Protein AF-A0A1I6Q5L4-F1 (afdb_monomer_lite)

Radius of gyration: 26.26 Å; chains: 1; bounding box: 76×42×52 Å

Foldseek 3Di:
DDDDDDDDDDDDDDDDDPQPPPPDPVVVCCCVVVVDDSDDDDPVPDDPVVVVVVVVVVVVVVVVVVVVVVVVVVVVVD

Secondary structure (DSSP, 8-state):
----------------------SSHHHHHHHHHH----SPPPGGGS-HHHHHHHHHHHHHHHHHHHHHHHHHHHHHH-

pLDDT: mean 72.75, std 19.59, range [35.38, 97.31]

Structure (mmCIF, N/CA/C/O backbone):
data_AF-A0A1I6Q5L4-F1
#
_entry.id   AF-A0A1I6Q5L4-F1
#
loop_
_atom_site.group_PDB
_atom_site.id
_atom_site.type_symbol
_atom_site.label_atom_id
_atom_site.label_alt_id
_atom_site.label_comp_id
_atom_site.label_asym_id
_atom_site.label_entity_id
_atom_site.label_seq_id
_atom_site.pdbx_PDB_ins_code
_atom_site.Cartn_x
_ato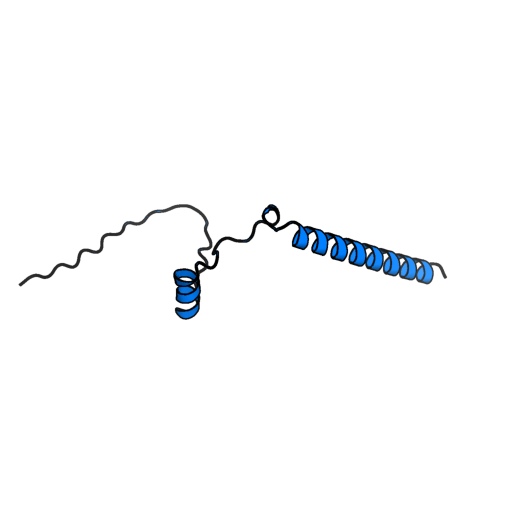m_site.Cartn_y
_atom_site.Cartn_z
_atom_site.occupancy
_atom_site.B_iso_or_equiv
_atom_site.auth_seq_id
_atom_site.auth_comp_id
_atom_site.auth_asym_id
_atom_site.auth_atom_id
_atom_site.pdbx_PDB_model_num
ATOM 1 N N . MET A 1 1 ? -56.317 39.028 27.490 1.00 42.50 1 MET A N 1
ATOM 2 C CA . MET A 1 1 ? -55.835 37.735 28.018 1.00 42.50 1 MET A CA 1
ATOM 3 C C . MET A 1 1 ? -54.497 37.436 27.375 1.00 42.50 1 MET A C 1
ATOM 5 O O . MET A 1 1 ? -54.391 37.426 26.159 1.00 42.50 1 MET A O 1
ATOM 9 N N . THR A 1 2 ? -53.471 37.342 28.209 1.00 50.09 2 THR A N 1
ATOM 10 C CA . THR A 1 2 ? -52.062 37.128 27.874 1.00 50.09 2 THR A CA 1
ATOM 11 C C . THR A 1 2 ? -51.778 35.670 27.521 1.00 50.09 2 THR A C 1
ATOM 13 O O . THR A 1 2 ? -52.214 34.791 28.258 1.00 50.09 2 THR A O 1
ATOM 16 N N . HIS A 1 3 ? -50.929 35.419 26.524 1.00 47.50 3 HIS A N 1
ATOM 17 C CA . HIS A 1 3 ? -49.955 34.333 26.620 1.00 47.50 3 HIS A CA 1
ATOM 18 C C . HIS A 1 3 ? -48.611 34.781 26.036 1.00 47.50 3 HIS A C 1
ATOM 20 O O . HIS A 1 3 ? -48.493 35.167 24.879 1.00 47.50 3 HIS A O 1
ATOM 26 N N . LYS A 1 4 ? -47.622 34.783 26.924 1.00 46.25 4 LYS A N 1
ATOM 27 C CA . LYS A 1 4 ? -46.203 35.067 26.735 1.00 46.25 4 LYS A CA 1
ATOM 28 C C . LYS A 1 4 ? -45.534 33.749 26.337 1.00 46.25 4 LYS A C 1
ATOM 30 O O . LYS A 1 4 ? -45.713 32.779 27.069 1.00 46.25 4 LYS A O 1
ATOM 35 N N . SER A 1 5 ? -44.767 33.711 25.247 1.00 51.97 5 SER A N 1
ATOM 36 C CA . SER A 1 5 ? -43.743 32.673 25.062 1.00 51.97 5 SER A CA 1
ATOM 37 C C . SER A 1 5 ? -42.378 33.334 25.193 1.00 51.97 5 SER A C 1
ATOM 39 O O . SER A 1 5 ? -42.001 34.194 24.402 1.00 51.97 5 SER A O 1
ATOM 41 N N . ASN A 1 6 ? -41.717 33.000 26.297 1.00 52.44 6 ASN A N 1
ATOM 42 C CA . ASN A 1 6 ? -40.324 33.294 26.578 1.00 52.44 6 ASN A CA 1
ATOM 43 C C . ASN A 1 6 ? -39.481 32.250 25.852 1.00 52.44 6 ASN A C 1
ATOM 45 O O . ASN A 1 6 ? -39.506 31.109 26.291 1.00 52.44 6 ASN A O 1
ATOM 49 N N . ASP A 1 7 ? -38.661 32.648 24.887 1.00 58.38 7 ASP A N 1
ATOM 50 C CA . ASP A 1 7 ? -37.512 31.838 24.482 1.00 58.38 7 ASP A CA 1
ATOM 51 C C . ASP A 1 7 ? -36.257 32.709 24.540 1.00 58.38 7 ASP A C 1
ATOM 53 O O . ASP A 1 7 ? -35.762 33.260 23.561 1.00 58.38 7 ASP A O 1
ATOM 57 N N . ASN A 1 8 ? -35.764 32.869 25.769 1.00 49.28 8 ASN A N 1
ATOM 58 C CA . ASN A 1 8 ? -34.369 33.195 26.009 1.00 49.28 8 ASN A CA 1
ATOM 59 C C . ASN A 1 8 ? -33.551 31.931 25.736 1.00 49.28 8 ASN A C 1
ATOM 61 O O . ASN A 1 8 ? -33.691 30.977 26.493 1.00 49.28 8 ASN A O 1
ATOM 65 N N . HIS A 1 9 ? -32.660 31.955 24.746 1.00 42.25 9 HIS A N 1
ATOM 66 C CA . HIS A 1 9 ? -31.350 31.297 24.834 1.00 42.25 9 HIS A CA 1
ATOM 67 C C . HIS A 1 9 ? -30.326 32.075 23.996 1.00 42.25 9 HIS A C 1
ATOM 69 O O . HIS A 1 9 ? -30.033 31.792 22.842 1.00 42.25 9 HIS A O 1
ATOM 75 N N . GLN A 1 10 ? -29.859 33.160 24.610 1.00 42.06 10 GLN A N 1
ATOM 76 C CA . GLN A 1 10 ? -28.445 33.413 24.874 1.00 42.06 10 GLN A CA 1
ATOM 77 C C . GLN A 1 10 ? -27.434 33.027 23.776 1.00 42.06 10 GLN A C 1
ATOM 79 O O . GLN A 1 10 ? -26.924 31.915 23.697 1.00 42.06 10 GLN A O 1
ATOM 84 N N . LYS A 1 11 ? -27.053 34.063 23.026 1.00 46.16 11 LYS A N 1
ATOM 85 C CA . LYS A 1 11 ? -25.745 34.267 22.396 1.00 46.16 11 LYS A CA 1
ATOM 86 C C . LYS A 1 11 ? -24.604 33.765 23.298 1.00 46.16 11 LYS A C 1
ATOM 88 O O . LYS A 1 11 ? -24.331 34.391 24.317 1.00 46.16 11 LYS A O 1
ATOM 93 N N . ASN A 1 12 ? -23.893 32.721 22.871 1.00 40.84 12 ASN A N 1
ATOM 94 C CA . ASN A 1 12 ? -22.533 32.429 23.324 1.00 40.84 12 ASN A CA 1
ATOM 95 C C . ASN A 1 12 ? -21.598 32.383 22.114 1.00 40.84 12 ASN A C 1
ATOM 97 O O . ASN A 1 12 ? -21.687 31.539 21.231 1.00 40.84 12 ASN A O 1
ATOM 101 N N . THR A 1 13 ? -20.727 33.379 22.085 1.00 44.97 13 THR A N 1
ATOM 102 C CA . THR A 1 13 ? -19.548 33.513 21.241 1.00 44.97 13 THR A CA 1
ATOM 103 C C . THR A 1 13 ? -18.507 32.434 21.539 1.00 44.97 13 THR A C 1
ATOM 105 O O . THR A 1 13 ? -18.373 32.016 22.685 1.00 44.97 13 THR A O 1
ATOM 108 N N . SER A 1 14 ? -17.677 32.163 20.527 1.00 47.50 14 SER A N 1
ATOM 109 C CA . SER A 1 14 ? -16.322 31.581 20.546 1.00 47.50 14 SER A CA 1
ATOM 110 C C . SER A 1 14 ? -16.152 30.078 20.259 1.00 47.50 14 SER A C 1
ATOM 112 O O . SER A 1 14 ? -16.650 29.213 20.970 1.00 47.50 14 SER A O 1
ATOM 114 N N . ASN A 1 15 ? -15.305 29.852 19.245 1.00 35.38 15 ASN A N 1
ATOM 115 C CA . ASN A 1 15 ? -14.537 28.659 18.877 1.00 35.38 15 ASN A CA 1
ATOM 116 C C . ASN A 1 15 ? -15.111 27.737 17.790 1.00 35.38 15 ASN A 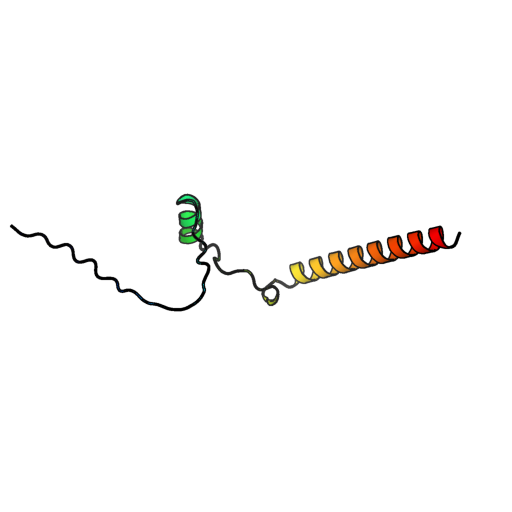C 1
ATOM 118 O O . ASN A 1 15 ? -16.051 26.973 17.983 1.00 35.38 15 ASN A O 1
ATOM 122 N N . GLU A 1 16 ? -14.438 27.828 16.639 1.00 46.31 16 GLU A N 1
ATOM 123 C CA . GLU A 1 16 ? -14.241 26.816 15.605 1.00 46.31 16 GLU A CA 1
ATOM 124 C C . GLU A 1 16 ? -14.769 25.419 15.948 1.00 46.31 16 GLU A C 1
ATOM 126 O O . GLU A 1 16 ? -14.086 24.559 16.504 1.00 46.31 16 GLU A O 1
ATOM 131 N N . SER A 1 17 ? -15.974 25.133 15.490 1.00 44.84 17 SER A N 1
ATOM 132 C CA . SER A 1 17 ? -16.318 23.778 15.110 1.00 44.84 17 SER A CA 1
ATOM 133 C C . SER A 1 17 ? -17.200 23.887 13.884 1.00 44.84 17 SER A C 1
ATOM 135 O O . SER A 1 17 ? -18.263 24.496 13.913 1.00 44.84 17 SER A O 1
ATOM 137 N N . HIS A 1 18 ? -16.722 23.341 12.766 1.00 47.12 18 HIS A N 1
ATOM 138 C CA . HIS A 1 18 ? -17.596 22.944 11.671 1.00 47.12 18 HIS A CA 1
ATOM 139 C C . HIS A 1 18 ? -18.528 21.866 12.230 1.00 47.12 18 HIS A C 1
ATOM 141 O O . HIS A 1 18 ? -18.271 20.667 12.093 1.00 47.12 18 HIS A O 1
ATOM 147 N N . GLU A 1 19 ? -19.553 22.303 12.955 1.00 51.28 19 GLU A N 1
ATOM 148 C CA . GLU A 1 19 ? -20.669 21.475 13.341 1.00 51.28 19 GLU A CA 1
ATOM 149 C C . GLU A 1 19 ? -21.279 21.000 12.030 1.00 51.28 19 GLU A C 1
ATOM 151 O O . GLU A 1 19 ? -21.627 21.777 11.143 1.00 51.28 19 GLU A O 1
ATOM 156 N N . ASN A 1 20 ? -21.197 19.691 11.841 1.00 57.50 20 ASN A N 1
ATOM 157 C CA . ASN A 1 20 ? -21.485 19.004 10.600 1.00 57.50 20 ASN A CA 1
ATOM 158 C C . ASN A 1 20 ? -23.003 19.081 10.399 1.00 57.50 20 ASN A C 1
ATOM 160 O O . ASN A 1 20 ? -23.717 18.190 10.866 1.00 57.50 20 ASN A O 1
ATOM 164 N N . VAL A 1 21 ? -23.455 20.202 9.819 1.00 59.31 21 VAL A N 1
ATOM 165 C CA . VAL A 1 21 ? -24.854 20.519 9.530 1.00 59.31 21 VAL A CA 1
ATOM 166 C C . VAL A 1 21 ? -25.374 19.382 8.677 1.00 59.31 21 VAL A C 1
ATOM 168 O O . VAL A 1 21 ? -24.971 19.213 7.526 1.00 59.31 21 VAL A O 1
ATOM 171 N N . SER A 1 22 ? -26.190 18.523 9.272 1.00 58.50 22 SER A N 1
ATOM 172 C CA . SER A 1 22 ? -26.784 17.445 8.511 1.00 58.50 22 SER A CA 1
ATOM 173 C C . SER A 1 22 ? -27.739 18.079 7.501 1.00 58.50 22 SER A C 1
ATOM 175 O O . SER A 1 22 ? -28.587 18.904 7.834 1.00 58.50 22 SER A O 1
ATOM 177 N N . PHE A 1 23 ? -27.561 17.731 6.232 1.00 65.19 23 PHE A N 1
ATOM 178 C CA . PHE A 1 23 ? -28.369 18.275 5.144 1.00 65.19 23 PHE A CA 1
ATOM 179 C C . PHE A 1 23 ? -29.767 17.636 5.066 1.00 65.19 23 PHE A C 1
ATOM 181 O O . PHE A 1 23 ? -30.549 17.984 4.185 1.00 65.19 23 PHE A O 1
ATOM 188 N N . ASN A 1 24 ? -30.086 16.670 5.937 1.00 60.47 24 ASN A N 1
ATOM 189 C CA . ASN A 1 24 ? -31.337 15.919 5.892 1.00 60.47 24 ASN A CA 1
ATOM 190 C C . ASN A 1 24 ? -31.719 15.378 7.281 1.00 60.47 24 ASN A C 1
ATOM 192 O O . ASN A 1 24 ? -30.917 14.706 7.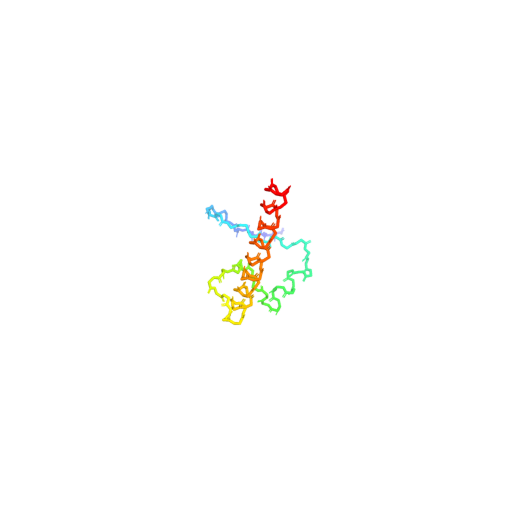928 1.00 60.47 24 ASN A O 1
ATOM 196 N N . SER A 1 25 ? -32.984 15.565 7.674 1.00 65.81 25 SER A N 1
ATOM 197 C CA . SER A 1 25 ? -33.584 15.026 8.905 1.00 65.81 25 SER A CA 1
ATOM 198 C C . SER A 1 25 ? -33.368 13.513 9.082 1.00 65.81 25 SER A C 1
ATOM 200 O O . SER A 1 25 ? -33.195 13.048 10.208 1.00 65.81 25 SER A O 1
ATOM 202 N N . ALA A 1 26 ? -33.287 12.742 7.990 1.00 62.75 26 ALA A N 1
ATOM 203 C CA . ALA A 1 26 ? -32.960 11.316 8.058 1.00 62.75 26 ALA A CA 1
ATOM 204 C C . ALA A 1 26 ? -31.527 11.062 8.568 1.00 62.75 26 ALA A C 1
ATOM 206 O O . ALA A 1 26 ? -31.317 10.185 9.401 1.00 62.75 26 ALA A O 1
ATOM 207 N N . THR A 1 27 ? -30.542 11.848 8.129 1.00 66.44 27 THR A N 1
ATOM 208 C CA . THR A 1 27 ? -29.144 11.713 8.566 1.00 66.44 27 THR A CA 1
ATOM 209 C C . THR A 1 27 ? -28.981 12.103 10.035 1.00 66.44 27 THR A C 1
ATOM 211 O O . THR A 1 27 ? -28.241 11.436 10.758 1.00 66.44 27 THR A O 1
ATOM 214 N N . ASP A 1 28 ? -29.712 13.119 10.505 1.00 62.25 28 ASP A N 1
ATOM 215 C CA . ASP A 1 28 ? -29.757 13.464 11.931 1.00 62.25 28 ASP A CA 1
ATOM 216 C C . ASP A 1 28 ? -30.453 12.401 12.771 1.00 62.25 28 ASP A C 1
ATOM 218 O O . ASP A 1 28 ? -29.949 12.057 13.835 1.00 62.25 28 ASP A O 1
ATOM 222 N N . HIS A 1 29 ? -31.556 11.817 12.299 1.00 65.94 29 HIS A N 1
ATOM 223 C CA . HIS A 1 29 ? -32.213 10.729 13.017 1.00 65.94 29 HIS A CA 1
ATOM 224 C C . HIS A 1 29 ? -31.304 9.499 13.128 1.00 65.94 29 HIS A C 1
ATOM 226 O O . HIS A 1 29 ? -31.153 8.947 14.212 1.00 65.94 29 HIS A O 1
ATOM 232 N N . TYR A 1 30 ? -30.615 9.113 12.051 1.00 62.16 30 TYR A N 1
ATOM 233 C CA . TYR A 1 30 ? -29.638 8.021 12.094 1.00 62.16 30 TYR A CA 1
ATOM 234 C C . TYR A 1 30 ? -28.459 8.327 13.028 1.00 62.16 30 TYR A C 1
ATOM 236 O O . TYR A 1 30 ? -28.036 7.455 13.784 1.00 62.16 30 TYR A O 1
ATOM 244 N N . ARG A 1 31 ? -27.947 9.564 13.045 1.00 64.62 31 ARG A N 1
ATOM 245 C CA . ARG A 1 31 ? -26.895 9.970 13.994 1.00 64.62 31 ARG A CA 1
ATOM 246 C C . ARG A 1 31 ? -27.381 9.959 15.439 1.00 64.62 31 ARG A C 1
ATOM 248 O O . ARG A 1 31 ? -26.654 9.481 16.303 1.00 64.62 31 ARG A O 1
ATOM 255 N N . ASN A 1 32 ? -28.589 10.456 15.688 1.00 67.56 32 ASN A N 1
ATOM 256 C CA . ASN A 1 32 ? -29.134 10.631 17.030 1.00 67.56 32 ASN A CA 1
ATOM 257 C C . ASN A 1 32 ? -29.663 9.313 17.624 1.00 67.56 32 ASN A C 1
ATOM 259 O O . ASN A 1 32 ? -29.538 9.088 18.821 1.00 67.56 32 ASN A O 1
ATOM 263 N N . VAL A 1 33 ? -30.203 8.414 16.793 1.00 63.16 33 VAL A N 1
ATOM 264 C CA . VAL A 1 33 ? -30.747 7.116 17.230 1.00 63.16 33 VAL A CA 1
ATOM 265 C C . VAL A 1 33 ? -29.697 6.005 17.214 1.00 63.16 33 VAL A C 1
ATOM 267 O O . VAL A 1 33 ? -29.683 5.186 18.127 1.00 63.16 33 VAL A O 1
ATOM 270 N N . MET A 1 34 ? -28.792 5.968 16.227 1.00 63.41 34 MET A N 1
ATOM 271 C CA . MET A 1 34 ? -27.743 4.932 16.151 1.00 63.41 34 MET A CA 1
ATOM 272 C C . MET A 1 34 ? -26.390 5.378 16.720 1.00 63.41 34 MET A C 1
ATOM 274 O O . MET A 1 34 ? -25.443 4.594 16.718 1.00 63.41 34 MET A O 1
ATOM 278 N N . GLY A 1 35 ? -26.270 6.620 17.202 1.00 60.41 35 GLY A N 1
ATOM 279 C CA . GLY A 1 35 ? -25.044 7.118 17.832 1.00 60.41 35 GLY A CA 1
ATOM 280 C C . GLY A 1 35 ? -23.848 7.180 16.879 1.00 60.41 35 GLY A C 1
ATOM 281 O O . GLY A 1 35 ? -22.709 6.968 17.300 1.00 60.41 35 GLY A O 1
ATOM 282 N N . ALA A 1 36 ? -24.083 7.430 15.587 1.00 64.88 36 ALA A N 1
ATOM 283 C CA . ALA A 1 36 ? -23.001 7.488 14.611 1.00 64.88 36 ALA A CA 1
ATOM 284 C C . ALA A 1 36 ? -22.035 8.641 14.967 1.00 64.88 36 ALA A C 1
ATOM 286 O O . ALA A 1 36 ? -22.464 9.796 15.069 1.00 64.88 36 ALA A O 1
ATOM 287 N N . PRO A 1 37 ? -20.734 8.360 15.165 1.00 64.19 37 PRO A N 1
ATOM 288 C CA . PRO A 1 37 ? -19.795 9.337 15.696 1.00 64.19 37 PRO A CA 1
ATOM 289 C C . PRO A 1 37 ? -19.660 10.542 14.761 1.00 64.19 37 PRO A C 1
ATOM 291 O O . PRO A 1 37 ? -19.344 10.422 13.580 1.00 64.19 37 PRO A O 1
ATOM 294 N N . THR A 1 38 ? -19.887 11.733 15.311 1.00 67.50 38 THR A N 1
ATOM 295 C CA . THR A 1 38 ? -19.800 13.013 14.590 1.00 67.50 38 THR A CA 1
ATOM 296 C C . THR A 1 38 ? -18.377 13.570 14.530 1.00 67.50 38 THR A C 1
ATOM 298 O O . THR A 1 38 ? -18.110 14.524 13.796 1.00 67.50 38 THR A O 1
ATOM 301 N N . LYS A 1 39 ? -17.453 12.969 15.291 1.00 68.88 39 LYS A N 1
ATOM 302 C CA . LYS A 1 39 ? -16.054 13.385 15.370 1.00 68.88 39 LYS A CA 1
ATOM 303 C C . LYS A 1 39 ? -15.261 12.864 14.178 1.00 68.88 39 LYS A C 1
ATOM 305 O O . LYS A 1 39 ? -15.322 11.684 13.841 1.00 68.88 39 LYS A O 1
ATOM 310 N N . ARG A 1 40 ? -14.463 13.754 13.582 1.00 68.06 40 ARG A N 1
ATOM 311 C CA . ARG A 1 40 ? -13.462 13.387 12.575 1.00 68.06 40 ARG A CA 1
ATOM 312 C C . ARG A 1 40 ? -12.537 12.325 13.170 1.00 68.06 40 ARG A C 1
ATOM 314 O O . ARG A 1 40 ? -11.994 12.512 14.257 1.00 68.06 40 ARG A O 1
ATOM 321 N N . VAL A 1 41 ? -12.411 11.199 12.474 1.00 68.94 41 VAL A N 1
ATOM 322 C CA . VAL A 1 41 ? -11.606 10.063 12.925 1.00 68.94 41 VAL A CA 1
ATOM 323 C C . VAL A 1 41 ? -10.146 10.500 12.993 1.00 68.94 41 VAL A C 1
ATOM 325 O O . VAL A 1 41 ? -9.555 10.882 11.985 1.00 68.94 41 VAL A O 1
ATOM 328 N N . HIS A 1 42 ? -9.562 10.454 14.188 1.00 74.62 42 HIS A N 1
ATOM 329 C CA . HIS A 1 42 ? -8.136 10.691 14.360 1.00 74.62 42 HIS A CA 1
ATOM 330 C C . HIS A 1 42 ? -7.369 9.472 13.835 1.00 74.62 42 HIS A C 1
ATOM 332 O O . HIS A 1 42 ? -7.618 8.347 14.260 1.00 74.62 42 HIS A O 1
ATOM 338 N N . MET A 1 43 ? -6.394 9.679 12.945 1.00 68.88 43 MET A N 1
ATOM 339 C CA . MET A 1 43 ? -5.575 8.596 12.367 1.00 68.88 43 MET A CA 1
ATOM 340 C C . MET A 1 43 ? -4.958 7.680 13.449 1.00 68.88 43 MET A C 1
ATOM 342 O O . MET A 1 43 ? -4.811 6.469 13.273 1.00 68.88 43 MET A O 1
ATOM 346 N N . SER A 1 44 ? -4.651 8.250 14.618 1.00 73.62 44 SER A N 1
ATOM 347 C CA . SER A 1 44 ? -4.091 7.546 15.773 1.00 73.62 44 SER A CA 1
ATOM 348 C C . SER A 1 44 ? -5.074 6.592 16.461 1.00 73.62 44 SER A C 1
ATOM 350 O O . SER A 1 44 ? -4.620 5.599 17.031 1.00 73.62 44 SER A O 1
ATOM 352 N N . SER A 1 45 ? -6.388 6.829 16.372 1.00 80.88 45 SER A N 1
ATOM 353 C CA . SER A 1 45 ? -7.424 5.994 16.998 1.00 80.88 45 SER A CA 1
ATOM 354 C C . SER A 1 45 ? -7.858 4.806 16.136 1.00 80.88 45 SER A C 1
ATOM 356 O O . SER A 1 45 ? -8.754 4.062 16.529 1.00 80.88 45 SER A O 1
ATOM 358 N N . LEU A 1 46 ? -7.251 4.613 14.958 1.00 83.50 46 LEU A N 1
ATOM 359 C CA . LEU A 1 46 ? -7.578 3.482 14.092 1.00 83.50 46 LEU A CA 1
ATOM 360 C C . LEU A 1 46 ? -7.138 2.147 14.724 1.00 83.50 46 LEU A C 1
ATOM 362 O O . LEU A 1 46 ? -6.047 2.068 15.308 1.00 83.50 46 LEU A O 1
ATOM 366 N N . PRO A 1 47 ? -7.946 1.080 14.583 1.00 86.38 47 PRO A N 1
ATOM 367 C CA . PRO A 1 47 ? -7.605 -0.234 15.104 1.00 86.38 47 PRO A CA 1
ATOM 368 C C . PRO A 1 47 ? -6.395 -0.812 14.355 1.00 86.38 47 PRO A C 1
ATOM 370 O O . PRO A 1 47 ? -6.173 -0.542 13.172 1.00 86.38 47 PRO A O 1
ATOM 373 N N . LYS A 1 48 ? -5.600 -1.628 15.060 1.00 88.81 48 LYS A N 1
ATOM 374 C CA . LYS A 1 48 ? -4.33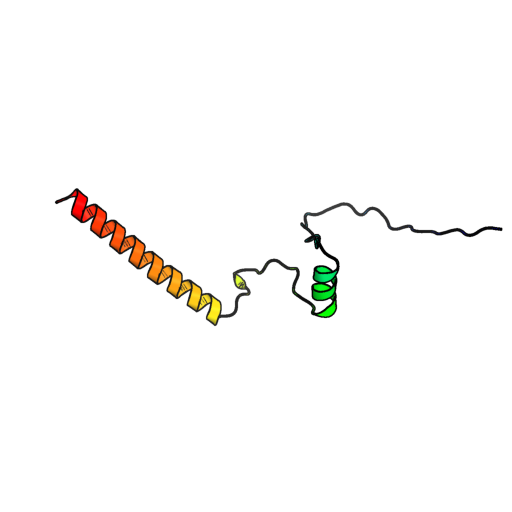5 -2.201 14.557 1.00 88.81 48 LYS A CA 1
ATOM 375 C C . LYS A 1 48 ? -4.444 -2.855 13.162 1.00 88.81 48 LYS A C 1
ATOM 377 O O . LYS A 1 48 ? -3.545 -2.608 12.360 1.00 88.81 48 LYS A O 1
ATOM 382 N N . PRO A 1 49 ? -5.516 -3.602 12.818 1.00 90.38 49 PRO A N 1
ATOM 383 C CA . PRO A 1 49 ? -5.642 -4.218 11.495 1.00 90.38 49 PRO A CA 1
ATOM 384 C C . PRO A 1 49 ? -5.712 -3.197 10.352 1.00 90.38 49 PRO A C 1
ATOM 386 O O . PRO A 1 49 ? -5.044 -3.370 9.337 1.00 90.38 49 PRO A O 1
ATOM 389 N N . ILE A 1 50 ? -6.454 -2.096 10.533 1.00 88.44 50 ILE A N 1
ATOM 390 C CA . ILE A 1 50 ? -6.566 -1.034 9.520 1.00 88.44 50 ILE A CA 1
ATOM 391 C C . ILE A 1 50 ? -5.212 -0.353 9.309 1.00 88.44 50 ILE A C 1
ATOM 393 O O . ILE A 1 50 ? -4.831 -0.064 8.175 1.00 88.44 50 ILE A O 1
ATOM 397 N N . LYS A 1 51 ? -4.460 -0.123 10.392 1.00 87.00 51 LYS A N 1
ATOM 398 C CA . LYS A 1 51 ? -3.112 0.447 10.292 1.00 87.00 51 LYS A CA 1
ATOM 399 C C . LYS A 1 51 ? -2.194 -0.465 9.479 1.00 87.00 51 LYS A C 1
ATOM 401 O O . LYS A 1 51 ? -1.508 0.018 8.586 1.00 87.00 51 LYS A O 1
ATOM 406 N N . TRP A 1 52 ? -2.220 -1.774 9.737 1.00 92.06 52 TRP A N 1
ATOM 407 C CA . TRP A 1 52 ? -1.406 -2.747 9.003 1.00 92.06 52 TRP A CA 1
ATOM 408 C C . TRP A 1 52 ? -1.760 -2.813 7.513 1.00 92.06 52 TRP A C 1
ATOM 410 O O . TRP A 1 52 ? -0.871 -2.802 6.666 1.00 92.06 52 TRP A O 1
ATOM 420 N N . PHE A 1 53 ? -3.052 -2.774 7.189 1.00 92.56 53 PHE A N 1
ATOM 421 C CA . PHE A 1 53 ? -3.513 -2.703 5.805 1.00 92.56 53 PHE A CA 1
ATOM 422 C C . PHE A 1 53 ? -2.988 -1.458 5.076 1.00 92.56 53 PHE A C 1
ATOM 424 O O . PHE A 1 53 ? -2.487 -1.564 3.958 1.00 92.56 53 PHE A O 1
ATOM 431 N N . MET A 1 54 ? -3.019 -0.288 5.725 1.00 90.00 54 MET A N 1
ATOM 432 C CA . MET A 1 54 ? -2.428 0.922 5.147 1.00 90.00 54 MET A CA 1
ATOM 433 C C . MET A 1 54 ? -0.924 0.762 4.906 1.00 90.00 54 MET A C 1
ATOM 435 O O . MET A 1 54 ? -0.451 1.136 3.838 1.00 90.00 54 MET A O 1
ATOM 439 N N . TYR A 1 55 ? -0.176 0.172 5.846 1.00 91.56 55 TYR A N 1
ATOM 440 C CA . TYR A 1 55 ? 1.258 -0.082 5.654 1.00 91.56 55 TYR A CA 1
ATOM 441 C C . TYR A 1 55 ? 1.542 -0.968 4.437 1.00 91.56 55 TYR A C 1
ATOM 443 O O . TYR A 1 55 ? 2.468 -0.671 3.687 1.00 91.56 55 TYR A O 1
ATOM 451 N N . ILE A 1 56 ? 0.735 -2.006 4.197 1.00 95.06 56 ILE A N 1
ATOM 452 C CA . ILE A 1 56 ? 0.866 -2.858 3.004 1.00 95.06 56 ILE A CA 1
ATOM 453 C C . ILE A 1 56 ? 0.633 -2.048 1.735 1.00 95.06 56 ILE A C 1
ATOM 455 O O . ILE A 1 56 ? 1.425 -2.138 0.801 1.00 95.06 56 ILE A O 1
ATOM 459 N N . ILE A 1 57 ? -0.426 -1.237 1.701 1.00 95.62 57 ILE A N 1
ATOM 460 C CA . ILE A 1 57 ? -0.715 -0.396 0.537 1.00 95.62 57 ILE A CA 1
ATOM 461 C C . ILE A 1 57 ? 0.447 0.559 0.268 1.00 95.62 57 ILE A C 1
ATOM 463 O O . ILE A 1 57 ? 0.910 0.638 -0.866 1.00 95.62 57 ILE A O 1
ATOM 467 N N . TYR A 1 58 ? 0.950 1.248 1.295 1.00 95.06 58 TYR A N 1
ATOM 468 C CA . TYR A 1 58 ? 2.091 2.152 1.144 1.00 95.06 58 TYR A CA 1
ATOM 469 C C . TYR A 1 58 ? 3.347 1.424 0.666 1.00 95.06 58 TYR A C 1
ATOM 471 O O . TYR A 1 58 ? 4.072 1.949 -0.174 1.00 95.06 58 TYR A O 1
ATOM 479 N N . PHE A 1 59 ? 3.586 0.208 1.154 1.00 96.44 59 PHE A N 1
ATOM 480 C CA . PHE A 1 59 ? 4.710 -0.610 0.721 1.00 96.44 59 PHE A CA 1
ATOM 481 C C . PHE A 1 59 ? 4.604 -0.995 -0.761 1.00 96.44 59 PHE A C 1
ATOM 483 O O . PHE A 1 59 ? 5.544 -0.780 -1.524 1.00 96.44 59 PHE A O 1
ATOM 490 N N . VAL A 1 60 ? 3.444 -1.499 -1.194 1.00 97.25 60 VAL A N 1
ATOM 491 C CA . VAL A 1 60 ? 3.201 -1.876 -2.596 1.00 97.25 60 VAL A CA 1
ATOM 492 C C . VAL A 1 60 ? 3.271 -0.655 -3.511 1.00 97.25 60 VAL A C 1
ATOM 494 O O . VAL A 1 60 ? 3.915 -0.712 -4.556 1.00 97.25 60 VAL A O 1
ATOM 497 N N . ALA A 1 61 ? 2.667 0.465 -3.111 1.00 96.88 61 ALA A N 1
ATOM 498 C CA . ALA A 1 61 ? 2.723 1.711 -3.868 1.00 96.88 61 ALA A CA 1
ATOM 499 C C . ALA A 1 61 ? 4.160 2.241 -3.992 1.00 96.88 61 ALA A C 1
ATOM 501 O O . ALA A 1 61 ? 4.563 2.676 -5.070 1.00 96.88 61 ALA A O 1
ATOM 502 N N . GLY A 1 62 ? 4.953 2.156 -2.919 1.00 97.12 62 GLY A N 1
ATOM 503 C CA . GLY A 1 62 ? 6.367 2.529 -2.929 1.00 97.12 62 GLY A CA 1
ATOM 504 C C . GLY A 1 62 ? 7.197 1.660 -3.874 1.00 97.12 62 GLY A C 1
ATOM 505 O O . GLY A 1 62 ? 7.970 2.190 -4.672 1.00 97.12 62 GLY A O 1
ATOM 506 N N . LEU A 1 63 ? 6.995 0.337 -3.848 1.00 97.31 63 LEU A N 1
ATOM 507 C CA . LEU A 1 63 ? 7.650 -0.585 -4.782 1.00 97.31 63 LEU A CA 1
ATOM 508 C C . LEU A 1 63 ? 7.248 -0.316 -6.235 1.00 97.31 63 LEU A C 1
ATOM 510 O O . LEU A 1 63 ? 8.111 -0.287 -7.112 1.00 97.31 63 LEU A O 1
ATOM 514 N N . ALA A 1 64 ? 5.962 -0.076 -6.492 1.00 96.94 64 ALA A N 1
ATOM 515 C CA . ALA A 1 64 ? 5.474 0.254 -7.825 1.00 96.94 64 ALA A CA 1
ATOM 516 C C . ALA A 1 64 ? 6.115 1.551 -8.344 1.00 96.94 64 ALA A C 1
ATOM 518 O O . ALA A 1 64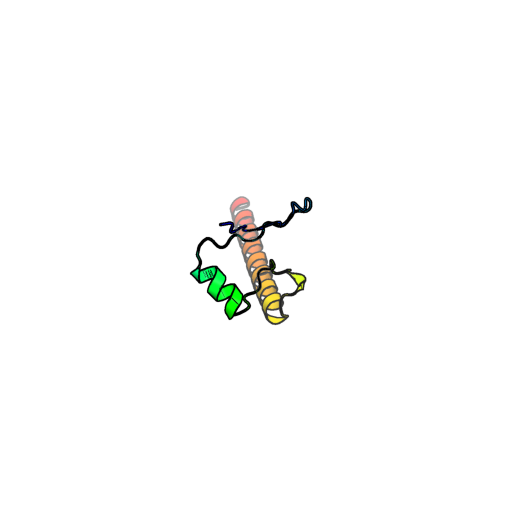 ? 6.651 1.568 -9.451 1.00 96.94 64 ALA A O 1
ATOM 519 N N . ALA A 1 65 ? 6.147 2.606 -7.52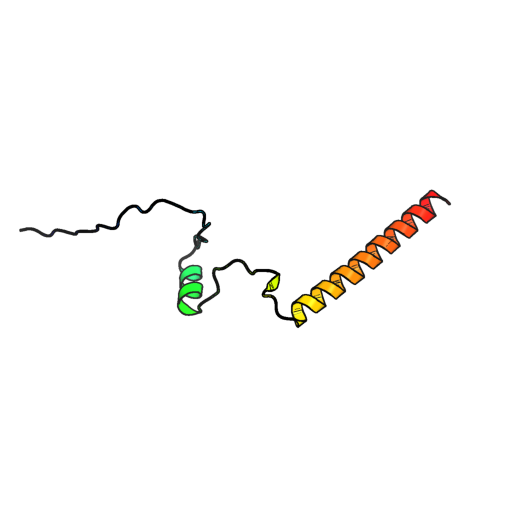6 1.00 97.25 65 ALA A N 1
ATOM 520 C CA . ALA A 1 65 ? 6.780 3.872 -7.885 1.00 97.25 65 ALA A CA 1
ATOM 521 C C . ALA A 1 65 ? 8.279 3.709 -8.188 1.00 97.25 65 ALA A C 1
ATOM 523 O O . ALA A 1 65 ? 8.755 4.211 -9.206 1.00 97.25 65 ALA A O 1
ATOM 524 N N . LEU A 1 66 ? 9.008 2.956 -7.356 1.00 97.06 66 LEU A N 1
ATOM 525 C CA . LEU A 1 66 ? 10.422 2.636 -7.583 1.00 97.06 66 LEU A CA 1
ATOM 526 C C . LEU A 1 66 ? 10.634 1.860 -8.887 1.00 97.06 66 LEU A C 1
ATOM 528 O O . LEU A 1 66 ? 11.551 2.175 -9.641 1.00 97.06 66 LEU A O 1
ATOM 532 N N . SER A 1 67 ? 9.779 0.876 -9.177 1.00 96.19 67 SER A N 1
ATOM 533 C CA . SER A 1 67 ? 9.872 0.080 -10.405 1.00 96.19 67 SER A CA 1
ATOM 534 C C . SER A 1 67 ? 9.654 0.926 -11.662 1.00 96.19 67 SER A C 1
ATOM 536 O O . SER A 1 67 ? 10.435 0.838 -12.606 1.00 96.19 67 SER A O 1
ATOM 538 N N . ILE A 1 68 ? 8.653 1.813 -11.648 1.00 96.38 68 ILE A N 1
ATOM 539 C CA . ILE A 1 68 ? 8.365 2.726 -12.758 1.00 96.38 68 ILE A CA 1
ATOM 540 C C . ILE A 1 68 ? 9.534 3.690 -12.953 1.00 96.38 68 ILE A C 1
ATOM 542 O O . ILE A 1 68 ? 9.985 3.887 -14.078 1.00 96.38 68 ILE A O 1
ATOM 546 N N . LEU A 1 69 ? 10.065 4.249 -11.862 1.00 96.19 69 LEU A N 1
ATOM 547 C CA . LEU A 1 69 ? 11.213 5.147 -11.921 1.00 96.19 69 LEU A CA 1
ATOM 548 C C . LEU A 1 69 ? 12.440 4.453 -12.529 1.00 96.19 69 LEU A C 1
ATOM 550 O O . LEU A 1 69 ? 13.092 5.022 -13.399 1.00 96.19 69 LEU A O 1
ATOM 554 N N . ALA A 1 70 ? 12.721 3.212 -12.125 1.00 95.62 70 ALA A N 1
ATOM 555 C CA . ALA A 1 70 ? 13.821 2.427 -12.677 1.00 95.62 70 ALA A CA 1
ATOM 556 C C . ALA A 1 70 ? 13.651 2.159 -14.183 1.00 95.62 70 ALA A C 1
ATOM 558 O O . ALA A 1 70 ? 14.614 2.300 -14.935 1.00 95.62 70 ALA A O 1
ATOM 559 N N . ILE A 1 71 ? 12.433 1.834 -14.634 1.00 96.06 71 ILE A N 1
ATOM 560 C CA . ILE A 1 71 ? 12.126 1.629 -16.059 1.00 96.06 71 ILE A CA 1
ATOM 561 C C . ILE A 1 71 ? 12.341 2.919 -16.855 1.00 96.06 71 ILE A C 1
ATOM 563 O O . ILE A 1 71 ? 12.978 2.888 -17.905 1.00 96.06 71 ILE A O 1
ATOM 567 N N . ILE A 1 72 ? 11.852 4.057 -16.353 1.00 96.19 72 ILE A N 1
ATOM 568 C CA . ILE A 1 72 ? 12.027 5.358 -17.015 1.00 96.19 72 ILE A CA 1
ATOM 569 C C . ILE A 1 72 ? 13.514 5.691 -17.146 1.00 96.19 72 ILE A C 1
ATOM 571 O O . ILE A 1 72 ? 13.959 6.083 -18.222 1.00 96.19 72 ILE A O 1
ATOM 575 N N . ILE A 1 73 ? 14.294 5.503 -16.078 1.00 96.00 73 ILE A N 1
ATOM 576 C CA . ILE A 1 73 ? 15.741 5.746 -16.097 1.00 96.00 73 ILE A CA 1
ATOM 577 C C . ILE A 1 73 ? 16.421 4.835 -17.122 1.00 96.00 73 ILE A C 1
ATOM 579 O O . ILE A 1 73 ? 17.202 5.315 -17.938 1.00 96.00 73 ILE A O 1
ATOM 583 N N . TYR A 1 74 ? 16.096 3.542 -17.122 1.00 96.19 74 TYR A N 1
ATOM 584 C CA . TYR A 1 74 ? 16.654 2.582 -18.071 1.00 96.19 74 TYR A CA 1
ATOM 585 C C . TYR A 1 74 ? 16.369 2.973 -19.529 1.00 96.19 74 TYR A C 1
ATOM 587 O O . TYR A 1 74 ? 17.284 2.980 -20.351 1.00 96.19 74 TYR A O 1
ATOM 595 N N . GLN A 1 75 ? 15.131 3.375 -19.825 1.00 90.69 75 GLN A N 1
ATOM 596 C CA . GLN A 1 75 ? 14.711 3.844 -21.148 1.00 90.69 75 GLN A CA 1
ATOM 597 C C . GLN A 1 75 ? 15.321 5.197 -21.538 1.00 90.69 75 GLN A C 1
ATOM 599 O O . GLN A 1 75 ? 15.390 5.521 -22.715 1.00 90.69 75 GLN A O 1
ATOM 604 N N . THR A 1 76 ? 15.720 6.009 -20.559 1.00 93.44 76 THR A N 1
ATOM 605 C CA . THR A 1 76 ? 16.391 7.294 -20.808 1.00 93.44 76 THR A CA 1
ATOM 606 C C . THR A 1 76 ? 17.876 7.096 -21.126 1.00 93.44 76 THR A C 1
ATOM 608 O O . THR A 1 76 ? 18.467 7.912 -21.825 1.00 93.44 76 THR A O 1
ATOM 611 N N . ILE A 1 77 ? 18.489 6.037 -20.590 1.00 90.88 77 ILE A N 1
ATOM 612 C CA . ILE A 1 77 ? 19.915 5.728 -20.767 1.00 90.88 77 ILE A CA 1
ATOM 613 C C . ILE A 1 77 ? 20.167 4.888 -22.031 1.00 90.88 77 ILE A C 1
ATOM 615 O O . ILE A 1 77 ? 21.236 5.021 -22.627 1.00 90.88 77 ILE A O 1
ATOM 619 N N . THR A 1 78 ? 19.217 4.026 -22.409 1.00 84.56 78 THR A N 1
ATOM 620 C CA . THR A 1 78 ? 19.273 3.158 -23.603 1.00 84.56 78 THR A CA 1
ATOM 621 C C . THR A 1 78 ? 18.628 3.837 -24.800 1.00 84.56 78 THR A C 1
ATOM 623 O O . THR A 1 78 ? 19.275 3.870 -25.869 1.00 84.56 78 THR A O 1
#

Sequence (78 aa):
MTHKSNDNHQKNTSNESHENVSFNSATDHYRNVMGAPTKRVHMSSLPKPIKWFMYIIYFVAGLAALSILAIIIYQTIT